Protein AF-A0A848HWT1-F1 (afdb_monomer_lite)

Foldseek 3Di:
DDLVVLLVVVVVCVVVVHWQVVVLVCCVVPQVWDWDQDPQKIWTDGPNFIFIDNDPTPNRSVSRSVRSVVVVVVVVVD

Structure (mmCIF, N/CA/C/O backbone):
data_AF-A0A848HWT1-F1
#
_entry.id   AF-A0A848HWT1-F1
#
loop_
_atom_site.group_PDB
_atom_site.id
_atom_site.type_symbol
_atom_site.label_atom_id
_atom_site.label_alt_id
_atom_site.label_comp_id
_atom_site.label_asym_id
_atom_site.label_entity_id
_atom_site.label_seq_id
_atom_site.pdbx_PDB_ins_code
_atom_site.Cartn_x
_atom_site.Cartn_y
_atom_site.Cartn_z
_atom_site.occupancy
_atom_site.B_iso_or_equiv
_atom_site.auth_seq_id
_atom_site.auth_comp_id
_atom_site.auth_asym_id
_atom_site.auth_atom_id
_atom_site.pdbx_PDB_model_num
ATOM 1 N N . MET A 1 1 ? -11.175 -4.814 5.539 1.00 80.50 1 MET A N 1
ATOM 2 C CA . MET A 1 1 ? -10.225 -4.380 6.585 1.00 80.50 1 MET A CA 1
ATOM 3 C C . MET A 1 1 ? -10.304 -2.861 6.682 1.00 80.50 1 MET A C 1
ATOM 5 O O . MET A 1 1 ? -10.478 -2.219 5.652 1.00 80.50 1 MET A O 1
ATOM 9 N N . MET A 1 2 ? -10.287 -2.293 7.890 1.00 91.38 2 MET A N 1
ATOM 10 C CA . MET A 1 2 ? -10.326 -0.836 8.092 1.00 91.38 2 MET A CA 1
ATOM 11 C C . MET A 1 2 ? -8.985 -0.201 7.698 1.00 91.38 2 MET A C 1
ATOM 13 O O . MET A 1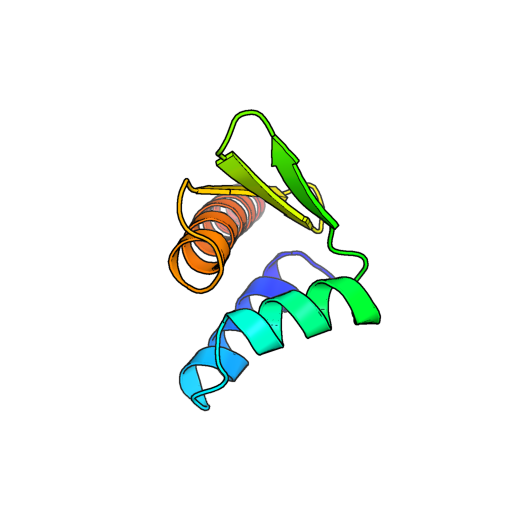 2 ? -7.947 -0.854 7.802 1.00 91.38 2 MET A O 1
ATOM 17 N N . LEU A 1 3 ? -8.973 1.078 7.304 1.00 93.56 3 LEU A N 1
ATOM 18 C CA . LEU A 1 3 ? -7.748 1.759 6.859 1.00 93.56 3 LEU A CA 1
ATOM 19 C C . LEU A 1 3 ? -6.626 1.706 7.910 1.00 93.56 3 LEU A C 1
ATOM 21 O O . LEU A 1 3 ? -5.488 1.369 7.590 1.00 93.56 3 LEU A O 1
ATOM 25 N N . GLY A 1 4 ? -6.960 1.933 9.184 1.00 94.75 4 GLY A N 1
ATOM 26 C CA . GLY A 1 4 ? -6.002 1.817 10.288 1.00 94.75 4 GLY A CA 1
ATOM 27 C C . GLY A 1 4 ? -5.415 0.410 10.462 1.00 94.75 4 GLY A C 1
ATOM 28 O O . GLY A 1 4 ? -4.254 0.281 10.840 1.00 94.75 4 GLY A O 1
ATOM 29 N N . GLN A 1 5 ? -6.169 -0.646 10.136 1.00 96.12 5 GLN A N 1
ATOM 30 C CA . GLN A 1 5 ? -5.668 -2.025 10.194 1.00 96.12 5 GLN A CA 1
ATOM 31 C C . GLN A 1 5 ? -4.646 -2.297 9.081 1.00 96.12 5 GLN A C 1
ATOM 33 O O . GLN A 1 5 ? -3.629 -2.927 9.353 1.00 96.12 5 GLN A O 1
ATOM 38 N N . TYR A 1 6 ? -4.854 -1.764 7.869 1.00 96.69 6 TYR A N 1
ATOM 39 C CA . TYR A 1 6 ? -3.851 -1.849 6.799 1.00 96.69 6 TYR A CA 1
ATOM 40 C C . TYR A 1 6 ? -2.547 -1.156 7.188 1.00 96.69 6 TYR A C 1
ATOM 42 O O . TYR A 1 6 ? -1.471 -1.716 7.008 1.00 96.69 6 TYR A O 1
ATOM 50 N N . VAL A 1 7 ? -2.641 0.050 7.756 1.00 96.75 7 VAL A N 1
ATOM 51 C CA . VAL A 1 7 ? -1.466 0.817 8.187 1.00 96.75 7 VAL A CA 1
ATOM 52 C C . VAL A 1 7 ? -0.647 0.045 9.226 1.00 96.75 7 VAL A C 1
ATOM 54 O O . VAL A 1 7 ? 0.579 0.009 9.124 1.00 96.75 7 VAL A O 1
ATOM 57 N N . LEU A 1 8 ? -1.308 -0.589 10.199 1.00 96.88 8 LEU A N 1
ATOM 58 C CA . LEU A 1 8 ? -0.641 -1.405 11.215 1.00 96.88 8 LEU A CA 1
ATOM 59 C C . LEU A 1 8 ? -0.011 -2.670 10.619 1.00 96.88 8 LEU A C 1
ATOM 61 O O . LEU A 1 8 ? 1.146 -2.959 10.912 1.00 96.88 8 LEU A O 1
ATOM 65 N N . ALA A 1 9 ? -0.739 -3.392 9.763 1.00 96.75 9 ALA A N 1
ATOM 66 C CA . ALA A 1 9 ? -0.244 -4.616 9.136 1.00 96.75 9 ALA A CA 1
ATOM 67 C C . ALA A 1 9 ? 0.989 -4.350 8.260 1.00 96.75 9 ALA A C 1
ATOM 69 O O . ALA A 1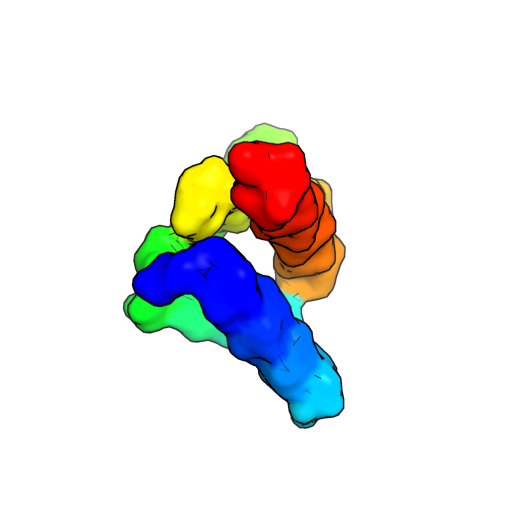 9 ? 2.008 -5.019 8.409 1.00 96.75 9 ALA A O 1
ATOM 70 N N . ILE A 1 10 ? 0.933 -3.319 7.409 1.00 97.31 10 ILE A N 1
ATOM 71 C CA . ILE A 1 10 ? 2.058 -2.936 6.548 1.00 97.31 10 ILE A CA 1
ATOM 72 C C . ILE A 1 10 ? 3.273 -2.544 7.392 1.00 97.31 10 ILE A C 1
ATOM 74 O O . ILE A 1 10 ? 4.388 -2.948 7.075 1.00 97.31 10 ILE A O 1
ATOM 78 N N . ARG A 1 11 ? 3.074 -1.790 8.482 1.00 97.69 11 ARG A N 1
ATOM 79 C CA . ARG A 1 11 ? 4.174 -1.401 9.373 1.00 97.69 11 ARG A CA 1
ATOM 80 C C . ARG A 1 11 ? 4.831 -2.608 10.025 1.00 97.69 11 ARG A C 1
ATOM 82 O O . ARG A 1 11 ? 6.044 -2.724 9.967 1.00 97.69 11 ARG A O 1
ATOM 89 N N . SER A 1 12 ? 4.028 -3.541 10.533 1.00 97.88 12 SER A N 1
ATOM 90 C CA . SER A 1 12 ? 4.534 -4.794 11.096 1.00 97.88 12 SER A CA 1
ATOM 91 C C . SER A 1 12 ? 5.331 -5.611 10.073 1.00 97.88 12 SER A C 1
ATOM 93 O O . SER A 1 12 ? 6.376 -6.155 10.422 1.00 97.88 12 SER A O 1
ATOM 95 N N . SER A 1 13 ? 4.873 -5.693 8.818 1.00 97.50 13 SER A N 1
ATOM 96 C CA . SER A 1 13 ? 5.622 -6.356 7.742 1.00 97.50 13 SER A CA 1
ATOM 97 C C . SER A 1 13 ? 6.969 -5.672 7.490 1.00 97.50 13 SER A C 1
ATOM 99 O O . SER A 1 13 ? 7.995 -6.350 7.435 1.00 97.50 13 SER A O 1
ATOM 101 N N . LEU A 1 14 ? 6.997 -4.337 7.406 1.00 96.56 14 LEU A N 1
ATOM 102 C CA . LEU A 1 14 ? 8.240 -3.573 7.242 1.00 96.56 14 LEU A CA 1
ATOM 103 C C . LEU A 1 14 ? 9.205 -3.782 8.418 1.00 96.56 14 LEU A C 1
ATOM 105 O O . LEU A 1 14 ? 10.386 -4.034 8.189 1.00 96.56 14 LEU A O 1
ATOM 109 N N . ASP A 1 15 ? 8.704 -3.755 9.654 1.00 97.69 15 ASP A N 1
ATOM 110 C CA . ASP A 1 15 ? 9.505 -3.968 10.868 1.00 97.69 15 ASP A CA 1
ATOM 111 C C . ASP A 1 15 ? 10.092 -5.389 10.923 1.00 97.69 15 ASP A C 1
ATOM 113 O O . ASP A 1 15 ? 11.186 -5.599 11.445 1.00 97.69 15 ASP A O 1
ATOM 117 N N . SER A 1 16 ? 9.400 -6.368 10.330 1.00 97.44 16 SER A N 1
ATOM 118 C CA . SER A 1 16 ? 9.905 -7.738 10.170 1.00 97.44 16 SER A CA 1
ATOM 119 C C . SER A 1 16 ? 10.917 -7.907 9.024 1.00 97.44 16 SER A C 1
ATOM 121 O O . SER A 1 16 ? 11.448 -9.000 8.824 1.00 97.44 16 SER A O 1
ATOM 123 N N . GLY A 1 17 ? 11.198 -6.838 8.272 1.00 97.25 17 GLY A N 1
ATOM 124 C CA . GLY A 1 17 ? 12.131 -6.833 7.145 1.00 97.25 17 GLY A CA 1
ATOM 125 C C . GLY A 1 17 ? 11.525 -7.302 5.821 1.00 97.25 17 GLY A C 1
ATOM 126 O O . GLY A 1 17 ? 12.261 -7.624 4.884 1.00 97.25 17 GLY A O 1
ATOM 127 N N . GLU A 1 18 ? 10.197 -7.365 5.710 1.00 97.38 18 GLU A N 1
ATOM 128 C CA . GLU A 1 18 ? 9.547 -7.730 4.457 1.00 97.38 18 GLU A CA 1
ATOM 129 C C . GLU A 1 18 ? 9.747 -6.641 3.395 1.00 97.38 18 GLU A C 1
ATOM 131 O O . GLU A 1 18 ? 9.599 -5.446 3.653 1.00 97.38 18 GLU A O 1
ATOM 136 N N . SER A 1 19 ? 10.084 -7.049 2.167 1.00 97.25 19 SER A N 1
ATOM 137 C CA . SER A 1 19 ? 10.345 -6.078 1.108 1.00 97.25 19 SER A CA 1
ATOM 138 C C . SER A 1 19 ? 9.054 -5.370 0.675 1.00 97.25 19 SER A C 1
ATOM 140 O O . SER A 1 19 ? 8.037 -6.033 0.445 1.00 97.25 19 SER A O 1
ATOM 142 N N . PRO A 1 20 ? 9.074 -4.046 0.442 1.00 96.81 20 PRO A N 1
ATOM 143 C CA . PRO A 1 20 ? 7.883 -3.307 0.016 1.00 96.81 20 PRO A CA 1
ATOM 144 C C . PRO A 1 20 ? 7.231 -3.843 -1.258 1.00 96.81 20 PRO A C 1
ATOM 146 O O . PRO A 1 20 ? 6.015 -3.781 -1.407 1.00 96.81 20 PRO A O 1
ATOM 149 N N . ARG A 1 21 ? 8.014 -4.437 -2.169 1.00 96.12 21 ARG A N 1
ATOM 150 C CA . ARG A 1 21 ? 7.474 -5.119 -3.356 1.00 96.12 21 ARG A CA 1
ATOM 151 C C . ARG A 1 21 ? 6.643 -6.354 -3.003 1.00 96.12 21 ARG A C 1
ATOM 153 O O . ARG A 1 21 ? 5.606 -6.557 -3.624 1.00 96.12 21 ARG A O 1
ATOM 160 N N . LYS A 1 22 ? 7.081 -7.166 -2.032 1.00 96.94 22 LYS A N 1
ATOM 161 C CA . LYS A 1 22 ? 6.308 -8.324 -1.553 1.00 96.94 22 LYS A CA 1
ATOM 162 C C . LYS A 1 22 ? 5.028 -7.875 -0.861 1.00 96.94 22 LYS A C 1
ATOM 164 O O . LYS A 1 22 ? 3.974 -8.428 -1.154 1.00 96.94 22 LYS A O 1
ATOM 169 N N . ILE A 1 23 ? 5.111 -6.825 -0.044 1.00 98.12 23 ILE A N 1
ATOM 170 C CA . ILE A 1 23 ? 3.940 -6.229 0.606 1.00 98.12 23 ILE A CA 1
ATOM 171 C C . ILE A 1 23 ? 2.943 -5.738 -0.447 1.00 98.12 23 ILE A C 1
ATOM 173 O O . ILE A 1 23 ? 1.783 -6.124 -0.400 1.00 98.12 23 ILE A O 1
ATOM 177 N N . ILE A 1 24 ? 3.380 -4.944 -1.434 1.00 97.56 24 ILE A N 1
ATOM 178 C CA . ILE A 1 24 ? 2.501 -4.467 -2.516 1.00 97.56 24 ILE A CA 1
ATOM 179 C C . ILE A 1 24 ? 1.856 -5.646 -3.253 1.00 97.56 24 ILE A C 1
ATOM 181 O O . ILE A 1 24 ? 0.642 -5.649 -3.421 1.00 97.56 24 ILE A O 1
ATOM 185 N N . ALA A 1 25 ? 2.629 -6.672 -3.618 1.00 97.12 25 ALA A N 1
ATOM 186 C CA . ALA A 1 25 ? 2.090 -7.851 -4.295 1.00 97.12 25 ALA A CA 1
ATOM 187 C C . ALA A 1 25 ? 1.043 -8.598 -3.444 1.00 97.12 25 ALA A C 1
ATOM 189 O O . ALA A 1 25 ? 0.025 -9.044 -3.971 1.00 97.12 25 ALA A O 1
ATOM 190 N N . ALA A 1 26 ? 1.259 -8.711 -2.129 1.00 97.44 26 ALA A N 1
ATOM 191 C CA . ALA A 1 26 ? 0.279 -9.281 -1.206 1.00 97.44 26 ALA A CA 1
ATOM 192 C C . ALA A 1 26 ? -0.981 -8.405 -1.104 1.00 97.44 26 ALA A C 1
ATOM 194 O O . ALA A 1 26 ? -2.093 -8.921 -1.146 1.00 97.44 26 ALA A O 1
ATOM 195 N N . LEU A 1 27 ? -0.835 -7.076 -1.053 1.00 97.19 27 LEU A N 1
ATOM 196 C CA . LEU A 1 27 ? -1.969 -6.149 -1.064 1.00 97.19 27 LEU A CA 1
ATOM 197 C C . LEU A 1 27 ? -2.799 -6.269 -2.355 1.00 97.19 27 LEU A C 1
ATOM 199 O O . LEU A 1 27 ? -4.028 -6.219 -2.294 1.00 97.19 27 LEU A O 1
ATOM 203 N N . GLU A 1 28 ? -2.163 -6.443 -3.515 1.00 97.38 28 GLU A N 1
ATOM 204 C CA . GLU A 1 28 ? -2.873 -6.657 -4.784 1.00 97.38 28 GLU A CA 1
ATOM 205 C C . GLU A 1 28 ? -3.637 -7.983 -4.777 1.00 97.38 28 GLU A C 1
ATOM 207 O O . GLU A 1 28 ? -4.834 -8.012 -5.069 1.00 97.38 28 GLU A O 1
ATOM 212 N N . ARG A 1 29 ? -2.965 -9.069 -4.382 1.00 97.69 29 ARG A N 1
ATOM 213 C CA . ARG A 1 29 ? -3.524 -10.426 -4.395 1.00 97.69 29 ARG A CA 1
ATOM 214 C C . ARG A 1 29 ? -4.639 -10.625 -3.366 1.00 97.69 29 ARG A C 1
ATOM 216 O O . ARG A 1 29 ? -5.672 -11.198 -3.696 1.00 97.69 29 ARG A O 1
ATOM 223 N N . ASP A 1 30 ? -4.426 -10.159 -2.138 1.00 96.94 30 ASP A N 1
ATOM 224 C CA . ASP A 1 30 ? -5.230 -10.556 -0.974 1.00 96.94 30 ASP A CA 1
ATOM 225 C C . ASP A 1 30 ? -6.209 -9.453 -0.537 1.00 96.94 30 ASP A C 1
ATOM 227 O O . ASP A 1 30 ? -7.162 -9.698 0.210 1.00 96.94 30 ASP A O 1
ATOM 231 N N . HIS A 1 31 ? -5.989 -8.216 -0.992 1.00 95.56 31 HIS A N 1
ATOM 232 C CA . HIS A 1 31 ? -6.719 -7.041 -0.514 1.00 95.56 31 HIS A CA 1
ATOM 233 C C . HIS A 1 31 ? -7.256 -6.134 -1.624 1.00 95.56 31 HIS A C 1
ATOM 235 O O . HIS A 1 31 ? -7.846 -5.095 -1.322 1.00 95.56 31 HIS A O 1
ATOM 241 N N . GLY A 1 32 ? -7.100 -6.530 -2.890 1.00 95.69 32 GLY A N 1
ATOM 242 C CA . GLY A 1 32 ? -7.646 -5.802 -4.032 1.00 95.69 32 GLY A CA 1
ATOM 243 C C . GLY A 1 32 ? -6.983 -4.446 -4.271 1.00 95.69 32 GLY A C 1
ATOM 244 O O . GLY A 1 32 ? -7.617 -3.552 -4.837 1.00 95.69 32 GLY A O 1
ATOM 245 N N . ALA A 1 33 ? -5.732 -4.265 -3.830 1.00 97.44 33 ALA A N 1
ATOM 246 C CA . ALA A 1 33 ? -4.961 -3.100 -4.240 1.00 97.44 33 ALA A CA 1
ATOM 247 C C . ALA A 1 33 ? -4.774 -3.100 -5.765 1.00 97.44 33 ALA A C 1
ATOM 249 O O . ALA A 1 33 ? -4.692 -4.151 -6.396 1.00 97.44 33 ALA A O 1
ATOM 250 N N . GLN A 1 34 ? -4.716 -1.913 -6.362 1.00 97.94 34 GLN A N 1
ATOM 251 C CA . GLN A 1 34 ? -4.452 -1.747 -7.789 1.00 97.94 34 GLN A CA 1
ATOM 252 C C . GLN A 1 34 ? -3.154 -0.975 -7.987 1.00 97.94 34 GLN A C 1
ATOM 254 O O . GLN A 1 34 ? -3.072 0.187 -7.580 1.00 97.94 34 GLN A O 1
ATOM 259 N N . LEU A 1 35 ? -2.177 -1.587 -8.659 1.00 96.94 35 LEU A N 1
ATOM 260 C CA . LEU A 1 35 ? -0.982 -0.908 -9.144 1.00 96.94 35 LEU A CA 1
ATOM 261 C C . LEU A 1 35 ? -1.144 -0.523 -10.622 1.00 96.94 35 LEU A C 1
ATOM 263 O O . LEU A 1 35 ? -1.389 -1.368 -11.481 1.00 96.94 35 LEU A O 1
ATOM 267 N N . LYS A 1 36 ? -0.998 0.765 -10.942 1.00 96.75 36 LYS A N 1
ATOM 268 C CA . LYS A 1 36 ? -1.062 1.280 -12.322 1.00 96.75 36 LYS A CA 1
ATOM 269 C C . LYS A 1 36 ? 0.139 2.166 -12.628 1.00 96.75 36 LYS A C 1
ATOM 271 O O . LYS A 1 36 ? 0.594 2.903 -11.760 1.00 96.75 36 LYS A O 1
ATOM 276 N N . LEU A 1 37 ? 0.615 2.137 -13.871 1.00 97.00 37 LEU A N 1
ATOM 277 C CA . LEU A 1 37 ? 1.616 3.072 -14.389 1.00 97.00 37 LEU A CA 1
ATOM 278 C C . LEU A 1 37 ? 0.931 4.029 -15.371 1.00 97.00 37 LEU A C 1
ATOM 280 O O . LEU A 1 37 ? 0.479 3.606 -16.431 1.00 97.00 37 LEU A O 1
ATOM 284 N N . ILE A 1 38 ? 0.835 5.309 -15.011 1.00 96.75 38 ILE A N 1
ATOM 285 C CA . ILE A 1 38 ? 0.139 6.341 -15.791 1.00 96.75 38 ILE A CA 1
ATOM 286 C C . ILE A 1 38 ? 1.120 7.484 -16.037 1.00 96.75 38 ILE A C 1
ATOM 288 O O . ILE A 1 38 ? 1.618 8.097 -15.095 1.00 96.75 38 ILE A O 1
ATOM 292 N N . GLY A 1 39 ? 1.447 7.750 -17.306 1.00 95.31 39 GLY A N 1
ATOM 293 C CA . GLY A 1 39 ? 2.350 8.849 -17.675 1.00 95.31 39 GLY A CA 1
ATOM 294 C C . GLY A 1 39 ? 3.719 8.798 -16.978 1.00 95.31 39 GLY A C 1
ATOM 295 O O . GLY A 1 39 ? 4.249 9.836 -16.594 1.00 95.31 39 GLY A O 1
ATOM 296 N N . GLY A 1 40 ? 4.263 7.599 -16.737 1.00 96.19 40 GLY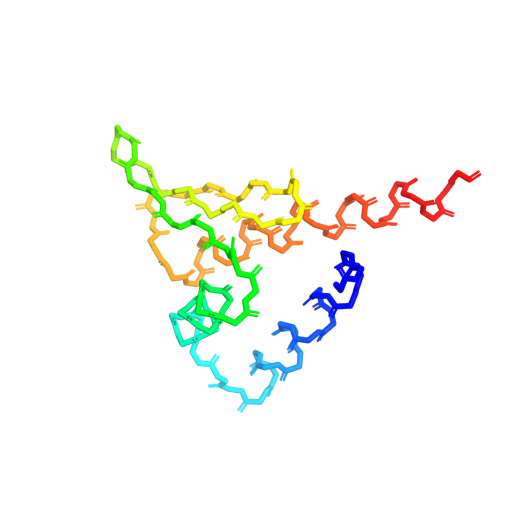 A N 1
ATOM 297 C CA . GLY A 1 40 ? 5.539 7.417 -16.029 1.00 96.19 40 GLY A CA 1
ATOM 298 C C . GLY A 1 40 ? 5.466 7.552 -14.501 1.00 96.19 40 GLY A C 1
ATOM 299 O O . GLY A 1 40 ? 6.502 7.553 -13.842 1.00 96.19 40 GLY A O 1
ATOM 300 N N . THR A 1 41 ? 4.267 7.657 -13.926 1.00 97.56 41 THR A N 1
ATOM 301 C CA . THR A 1 41 ? 4.037 7.671 -12.475 1.00 97.56 41 THR A CA 1
ATOM 302 C C . THR A 1 41 ? 3.340 6.386 -12.052 1.00 97.56 41 THR A C 1
ATOM 304 O O . THR A 1 41 ? 2.354 5.980 -12.665 1.00 97.56 41 THR A O 1
ATOM 307 N N . TYR A 1 42 ? 3.845 5.730 -11.011 1.00 97.94 42 TYR A N 1
ATOM 308 C CA . TYR A 1 42 ? 3.175 4.604 -10.377 1.00 97.94 42 TYR A CA 1
ATOM 309 C C . TYR A 1 42 ? 2.080 5.106 -9.439 1.00 97.94 42 TYR A C 1
ATOM 311 O O . TYR A 1 42 ? 2.299 6.038 -8.665 1.00 97.94 42 TYR A O 1
ATOM 319 N N . HIS A 1 43 ? 0.926 4.454 -9.487 1.00 98.19 43 HIS A N 1
ATOM 320 C CA . HIS A 1 43 ? -0.234 4.686 -8.638 1.00 98.19 43 HIS A CA 1
ATOM 321 C C . HIS A 1 43 ? -0.563 3.391 -7.907 1.00 98.19 43 HIS A C 1
ATOM 323 O O . HIS A 1 43 ? -0.813 2.379 -8.556 1.00 98.19 43 HIS A O 1
ATOM 329 N N . LEU A 1 44 ? -0.584 3.435 -6.578 1.00 98.19 44 LEU A N 1
ATOM 330 C CA . LEU A 1 44 ? -1.072 2.352 -5.730 1.00 98.19 44 LEU A CA 1
ATOM 331 C C . LEU A 1 44 ? -2.394 2.793 -5.110 1.00 98.19 44 LEU A C 1
ATOM 333 O O . LEU A 1 44 ? -2.405 3.720 -4.300 1.00 98.19 44 LEU A O 1
ATOM 337 N N . CYS A 1 45 ? -3.491 2.145 -5.491 1.00 97.94 45 CYS A N 1
ATOM 338 C CA . CYS A 1 45 ? -4.828 2.433 -4.977 1.00 97.94 45 CYS A CA 1
ATOM 339 C C . CYS A 1 45 ? -5.297 1.301 -4.059 1.00 97.94 45 CYS A C 1
ATOM 341 O O . CYS A 1 45 ? -5.389 0.158 -4.500 1.00 97.94 45 CYS A O 1
ATOM 343 N N . LEU A 1 46 ? -5.633 1.612 -2.808 1.00 97.75 46 LEU A N 1
ATOM 344 C CA . LEU A 1 46 ? -6.184 0.661 -1.836 1.00 97.75 46 LEU A CA 1
ATOM 345 C C . LEU A 1 46 ? -7.055 1.408 -0.823 1.00 97.75 46 LEU A C 1
ATOM 347 O O . LEU A 1 46 ? -6.652 2.461 -0.336 1.00 97.75 46 LEU A O 1
ATOM 351 N N . ALA A 1 47 ? -8.226 0.850 -0.494 1.00 93.06 47 ALA A N 1
ATOM 352 C CA . ALA A 1 47 ? -9.146 1.376 0.523 1.00 93.06 47 ALA A CA 1
ATOM 353 C C . ALA A 1 47 ? -9.393 2.895 0.396 1.00 93.06 47 ALA A C 1
ATOM 355 O O . ALA A 1 47 ? -9.213 3.623 1.361 1.00 93.06 47 ALA A O 1
ATOM 356 N N . THR A 1 48 ? -9.740 3.345 -0.821 1.00 91.50 48 THR A N 1
ATOM 357 C CA . THR A 1 48 ? -9.952 4.753 -1.246 1.00 91.50 48 THR A CA 1
ATOM 358 C C . THR A 1 48 ? -8.731 5.680 -1.193 1.00 91.50 48 THR A C 1
ATOM 360 O O . THR A 1 48 ? -8.798 6.808 -1.680 1.00 91.50 48 THR A O 1
ATOM 363 N N . ILE A 1 49 ? -7.584 5.197 -0.716 1.00 97.88 49 ILE A N 1
ATOM 364 C CA . ILE A 1 49 ? -6.324 5.939 -0.688 1.00 97.88 49 ILE A CA 1
ATOM 365 C C . ILE A 1 49 ? -5.502 5.643 -1.936 1.00 97.88 49 ILE A C 1
ATOM 367 O O . ILE A 1 49 ? -5.347 4.490 -2.341 1.00 97.88 49 ILE A O 1
ATOM 371 N N . THR A 1 50 ? -4.926 6.697 -2.515 1.00 97.62 50 THR A N 1
ATOM 372 C CA . THR A 1 50 ? -3.974 6.598 -3.624 1.00 97.62 50 THR A CA 1
ATOM 373 C C . THR A 1 50 ? -2.617 7.152 -3.204 1.00 97.62 50 THR A C 1
ATOM 375 O O . THR A 1 50 ? -2.502 8.324 -2.845 1.00 97.62 50 THR A O 1
ATOM 378 N N . GLY A 1 51 ? -1.584 6.314 -3.271 1.00 97.62 51 GLY A N 1
ATOM 379 C CA . GLY A 1 51 ? -0.184 6.728 -3.217 1.00 97.62 51 GLY A CA 1
ATOM 380 C C . GLY A 1 51 ? 0.368 6.864 -4.6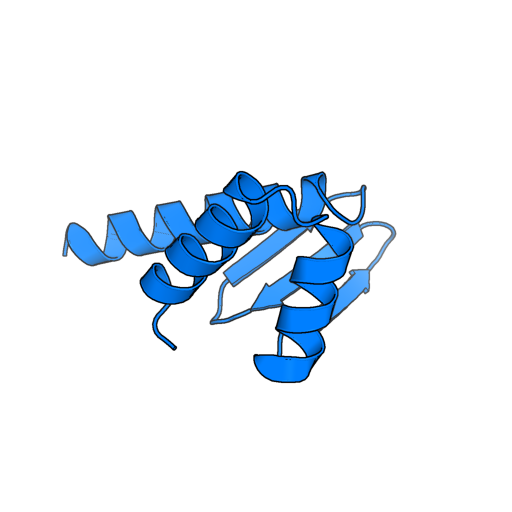31 1.00 97.62 51 GLY A C 1
ATOM 381 O O . GLY A 1 51 ? 0.030 6.056 -5.496 1.00 97.62 51 GLY A O 1
ATOM 382 N N . THR A 1 52 ? 1.204 7.874 -4.880 1.00 97.56 52 THR A N 1
ATOM 383 C CA . THR A 1 52 ? 1.841 8.066 -6.192 1.00 97.56 52 THR A CA 1
ATOM 384 C C . THR A 1 52 ? 3.333 8.317 -6.060 1.00 97.56 52 THR A C 1
ATOM 386 O O . THR A 1 52 ? 3.781 8.951 -5.106 1.00 97.56 52 THR A O 1
ATOM 389 N N . SER A 1 53 ? 4.113 7.795 -7.005 1.00 97.56 53 SER A N 1
ATOM 390 C CA . SER A 1 53 ? 5.560 8.009 -7.067 1.00 97.56 53 SER A CA 1
ATOM 391 C C . SER A 1 53 ? 6.100 7.707 -8.462 1.00 97.56 53 SER A C 1
ATOM 393 O O . SER A 1 53 ? 5.581 6.843 -9.163 1.00 97.56 53 SER A O 1
ATOM 395 N N . ARG A 1 54 ? 7.190 8.367 -8.866 1.00 96.06 54 ARG A N 1
ATOM 396 C CA . ARG A 1 54 ? 7.949 7.978 -10.072 1.00 96.06 54 ARG A CA 1
ATOM 397 C C . ARG A 1 54 ? 8.758 6.692 -9.871 1.00 96.06 54 ARG A C 1
ATOM 399 O O . ARG A 1 54 ? 9.160 6.066 -10.845 1.00 96.06 54 ARG A O 1
ATOM 406 N N . ALA A 1 55 ? 8.979 6.286 -8.622 1.00 92.50 55 ALA A N 1
ATOM 407 C CA . ALA A 1 55 ? 9.661 5.050 -8.258 1.00 92.50 55 ALA A CA 1
ATOM 408 C C . ALA A 1 55 ? 8.668 4.027 -7.682 1.00 92.50 55 ALA A C 1
ATOM 410 O O . ALA A 1 55 ? 7.865 4.353 -6.809 1.00 92.50 55 ALA A O 1
ATOM 411 N N . SER A 1 56 ? 8.740 2.783 -8.161 1.00 88.94 56 SER A N 1
ATOM 412 C CA . SER A 1 56 ? 7.964 1.647 -7.638 1.00 88.94 56 SER A CA 1
ATOM 413 C C . SER A 1 56 ? 8.496 1.148 -6.286 1.00 88.94 56 SER A C 1
ATOM 415 O O . SER A 1 56 ? 9.626 1.466 -5.919 1.00 88.94 56 SER A O 1
ATOM 417 N N . GLY A 1 57 ? 7.756 0.258 -5.618 1.00 90.62 57 GLY A N 1
ATOM 418 C CA . GLY A 1 57 ? 8.232 -0.419 -4.408 1.00 90.62 57 GLY A CA 1
ATOM 419 C C . GLY A 1 57 ? 8.191 0.504 -3.195 1.00 90.62 57 GLY A C 1
ATOM 420 O O . GLY A 1 57 ? 7.137 1.052 -2.887 1.00 90.62 57 GLY A O 1
ATOM 421 N N . ASP A 1 58 ? 9.332 0.677 -2.536 1.00 93.88 58 ASP A N 1
ATOM 422 C CA . ASP A 1 58 ? 9.494 1.341 -1.238 1.00 93.88 58 ASP A CA 1
ATOM 423 C C . ASP A 1 58 ? 8.896 2.752 -1.233 1.00 93.88 58 ASP A C 1
ATOM 425 O O . ASP A 1 58 ? 7.988 3.043 -0.459 1.00 93.88 58 ASP A O 1
ATOM 429 N N . VAL A 1 59 ? 9.310 3.598 -2.184 1.00 95.94 59 VAL A N 1
ATOM 430 C CA . VAL A 1 59 ? 8.841 4.992 -2.276 1.00 95.94 59 VAL A CA 1
ATOM 431 C C . VAL A 1 59 ? 7.332 5.063 -2.531 1.00 95.94 59 VAL A C 1
ATOM 433 O O . VAL A 1 59 ? 6.645 5.941 -2.009 1.00 95.94 59 VAL A O 1
ATOM 436 N N . LEU A 1 60 ? 6.793 4.140 -3.330 1.00 98.00 60 LEU A N 1
ATOM 437 C CA . LEU A 1 60 ? 5.361 4.090 -3.617 1.00 98.00 60 LEU A CA 1
ATOM 438 C C . LEU A 1 60 ? 4.552 3.642 -2.395 1.00 98.00 60 LEU A C 1
ATOM 440 O O . LEU A 1 60 ? 3.519 4.244 -2.092 1.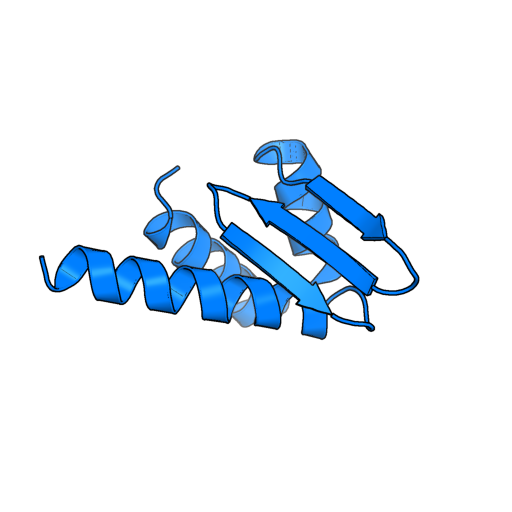00 98.00 60 LEU A O 1
ATOM 444 N N . LEU A 1 61 ? 5.025 2.611 -1.690 1.00 97.94 61 LEU A N 1
ATOM 445 C CA . LEU A 1 61 ? 4.390 2.116 -0.473 1.00 97.94 61 LEU A CA 1
ATOM 446 C C . LEU A 1 61 ? 4.414 3.186 0.622 1.00 97.94 61 LEU A C 1
ATOM 448 O O . LEU A 1 61 ? 3.389 3.434 1.254 1.00 97.94 61 LEU A O 1
ATOM 452 N N . GLU A 1 62 ? 5.540 3.883 0.795 1.00 97.25 62 GLU A N 1
ATOM 453 C CA . GLU A 1 62 ? 5.647 5.023 1.708 1.00 97.25 62 GLU A CA 1
ATOM 454 C C . GLU A 1 62 ? 4.666 6.144 1.356 1.00 97.25 62 GLU A C 1
ATOM 456 O O . GLU A 1 62 ? 4.003 6.688 2.244 1.00 97.25 62 GLU A O 1
ATOM 461 N N . ALA A 1 63 ? 4.544 6.492 0.070 1.00 97.94 63 ALA A N 1
ATOM 462 C CA . ALA A 1 63 ? 3.610 7.519 -0.379 1.00 97.94 63 ALA A CA 1
ATOM 463 C C . ALA A 1 63 ? 2.159 7.151 -0.027 1.00 97.94 63 ALA A C 1
ATOM 465 O O . ALA A 1 63 ? 1.416 7.995 0.486 1.00 97.94 63 ALA A O 1
ATOM 466 N N . TRP A 1 64 ? 1.772 5.889 -0.242 1.00 98.25 64 TRP A N 1
ATOM 467 C CA . TRP A 1 64 ? 0.458 5.384 0.155 1.00 98.25 64 TRP A CA 1
ATOM 468 C C . TRP A 1 64 ? 0.281 5.402 1.679 1.00 98.25 64 TRP A C 1
ATOM 470 O O . TRP A 1 64 ? -0.712 5.945 2.165 1.00 98.25 64 TRP A O 1
ATOM 480 N N . MET A 1 65 ? 1.260 4.906 2.447 1.00 98.06 65 MET A N 1
ATOM 481 C CA . MET A 1 65 ? 1.190 4.881 3.914 1.00 98.06 65 MET A CA 1
ATOM 482 C C . MET A 1 65 ? 1.022 6.277 4.511 1.00 98.06 65 MET A C 1
ATOM 484 O O . MET A 1 65 ? 0.220 6.458 5.424 1.00 98.06 65 MET A O 1
ATOM 488 N N . ARG A 1 66 ? 1.743 7.282 3.997 1.00 97.69 66 ARG A N 1
ATOM 489 C CA . ARG A 1 66 ? 1.609 8.673 4.457 1.00 97.69 66 ARG A CA 1
ATOM 490 C C . ARG A 1 66 ? 0.206 9.218 4.196 1.00 97.69 66 ARG A C 1
ATOM 492 O O . ARG A 1 66 ? -0.337 9.921 5.042 1.00 97.69 66 ARG A O 1
ATOM 499 N N . ALA A 1 67 ? -0.383 8.909 3.041 1.00 97.56 67 ALA A N 1
ATOM 500 C CA . ALA A 1 67 ? -1.748 9.319 2.728 1.00 97.56 67 ALA A CA 1
ATOM 501 C C . ALA A 1 6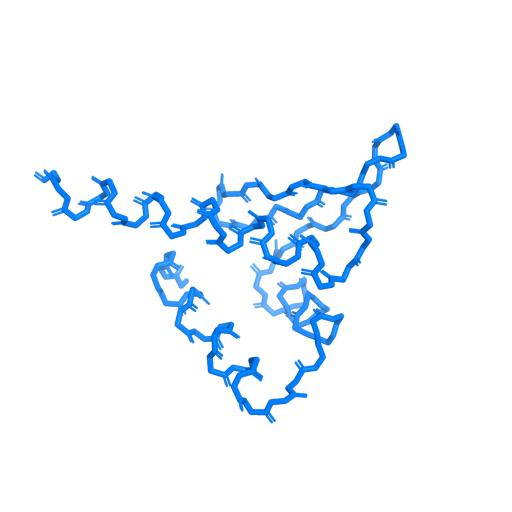7 ? -2.779 8.613 3.624 1.00 97.56 67 ALA A C 1
ATOM 503 O O . ALA A 1 67 ? -3.659 9.276 4.172 1.00 97.56 67 ALA A O 1
ATOM 504 N N . ALA A 1 68 ? -2.620 7.306 3.839 1.00 97.56 68 ALA A N 1
ATOM 505 C CA . ALA A 1 68 ? -3.484 6.515 4.706 1.00 97.56 68 ALA A CA 1
ATOM 506 C C . ALA A 1 68 ? -3.425 6.979 6.170 1.00 97.56 68 ALA A C 1
ATOM 508 O O . ALA A 1 68 ? -4.461 7.165 6.801 1.00 97.56 68 ALA A O 1
ATOM 509 N N . GLN A 1 69 ? -2.224 7.226 6.696 1.00 97.00 69 GLN A N 1
ATOM 510 C CA . GLN A 1 69 ? -2.010 7.701 8.064 1.00 97.00 69 GLN A CA 1
ATOM 511 C C . GLN A 1 69 ? -2.703 9.050 8.311 1.00 97.00 69 GLN A C 1
ATOM 513 O O . GLN A 1 69 ? -3.422 9.189 9.299 1.00 97.00 69 GLN A O 1
ATOM 518 N N . ARG A 1 70 ? -2.568 10.006 7.378 1.00 96.69 70 ARG A N 1
ATOM 519 C CA . ARG A 1 70 ? -3.271 11.298 7.458 1.00 96.69 70 ARG A CA 1
ATOM 520 C C . ARG A 1 70 ? -4.786 11.124 7.504 1.00 96.69 70 ARG A C 1
ATOM 522 O O . ARG A 1 70 ? -5.451 11.785 8.290 1.00 96.69 70 ARG A O 1
ATOM 529 N N . GLN A 1 71 ? -5.337 10.237 6.677 1.00 96.38 71 GLN A N 1
ATOM 530 C CA . GLN A 1 71 ? -6.777 9.979 6.669 1.00 96.38 71 GLN A CA 1
ATOM 531 C C . GLN A 1 71 ? -7.252 9.378 8.001 1.00 96.38 71 GLN A C 1
ATOM 533 O O . GLN A 1 71 ? -8.255 9.829 8.546 1.00 96.38 71 GLN A O 1
ATOM 538 N N . VAL A 1 72 ? -6.505 8.424 8.565 1.00 95.31 72 VAL A N 1
ATOM 539 C CA . VAL A 1 72 ? -6.809 7.837 9.882 1.00 95.31 72 VAL A CA 1
ATOM 540 C C . VAL A 1 72 ? -6.786 8.897 10.988 1.00 95.31 72 VAL A C 1
ATOM 542 O O . VAL A 1 72 ? -7.631 8.878 11.879 1.00 95.31 72 VAL A O 1
ATOM 545 N N . GLU A 1 73 ? -5.833 9.827 10.950 1.00 95.19 73 GLU A N 1
ATOM 546 C CA . GLU A 1 73 ? -5.751 10.933 11.913 1.00 95.19 73 GLU A CA 1
ATOM 547 C C . GLU A 1 73 ? -6.949 11.881 11.800 1.00 95.19 73 GLU A C 1
ATOM 549 O O . GLU A 1 73 ? -7.531 12.252 12.818 1.00 95.19 73 GLU A O 1
ATOM 554 N N . LEU A 1 74 ? -7.365 12.211 10.574 1.00 93.62 74 LEU A N 1
ATOM 555 C CA . LEU A 1 74 ? -8.551 13.033 10.327 1.00 93.62 74 LEU A CA 1
ATOM 556 C C . LEU A 1 74 ? -9.842 12.356 10.799 1.00 93.62 74 LEU A C 1
ATOM 558 O O . LEU A 1 74 ? -10.728 13.033 11.310 1.00 93.62 74 LEU A O 1
ATOM 562 N N . GLU A 1 75 ? -9.960 11.038 10.640 1.00 91.38 75 GLU A N 1
ATOM 563 C CA . GLU A 1 75 ? -11.117 10.266 11.111 1.00 91.38 75 GLU A CA 1
ATOM 564 C C . GLU A 1 75 ? -11.195 10.196 12.638 1.00 91.38 75 GLU A C 1
ATOM 566 O O . GLU A 1 75 ? -12.291 10.180 13.181 1.00 91.38 75 GLU A O 1
ATOM 571 N N . ARG A 1 76 ? -10.053 10.196 13.337 1.00 89.25 76 ARG A N 1
ATOM 572 C CA . ARG A 1 76 ? -10.000 10.195 14.811 1.00 89.25 76 ARG A CA 1
ATOM 573 C C . ARG A 1 76 ? -10.322 11.546 15.444 1.00 89.25 76 ARG A C 1
ATOM 575 O O . ARG A 1 76 ? -10.652 11.588 16.623 1.00 89.25 76 ARG A O 1
ATOM 582 N N . ALA A 1 77 ? -10.147 12.634 14.699 1.00 87.81 77 ALA A N 1
ATOM 583 C CA . ALA A 1 77 ? -10.409 13.993 15.169 1.00 87.81 77 ALA A CA 1
ATOM 584 C C . ALA A 1 77 ? -11.873 14.435 14.975 1.00 87.81 77 ALA A C 1
ATOM 586 O O . ALA A 1 77 ? -12.221 15.549 15.365 1.00 87.81 77 ALA A O 1
ATOM 587 N N . ARG A 1 78 ? -12.696 13.597 14.335 1.00 82.75 78 ARG A N 1
ATOM 588 C CA . ARG A 1 78 ? -14.134 13.800 14.123 1.00 82.75 78 ARG A CA 1
ATOM 589 C C . ARG A 1 78 ? -14.936 13.080 15.194 1.00 82.75 78 ARG A C 1
ATOM 591 O O . ARG A 1 78 ? -15.980 13.646 15.576 1.00 82.75 78 ARG A O 1
#

pLDDT: mean 95.85, std 3.26, range [80.5, 98.25]

Sequence (78 aa):
MMLGQYVLAIRSSLDSGESPRKIIAALERDHGAQLKLIGGTYHLCLATITGTSRASGDVLLEAWMRAAQRQVELERAR

Radius of gyration: 11.99 Å; chains: 1; bounding box: 26×24×33 Å

Secondary structure (DSSP, 8-state):
--HHHHHHHHHHHHHTT--HHHHHHHHHHHH--EEEEETTEEEEEETTEEEEESS-THHHHHHHHHHHHHHHHHHHT-